Protein AF-A0A3M2TIL9-F1 (afdb_monomer_lite)

Foldseek 3Di:
DDLLQQFDAQWQDWAWDADPVQWIKTWTFHFDFQFWIKMWTFPDGDDPPDNVVCVCRSNHTWMWTKAWDPFDPDPPDGDTDIDTHTQAEPPLPNYVVLPHPHSSCCRHPVRSSCVSNPHGGAQGWHDWYADPPPRDIDTDSPGDPCDPPVSGD

Radius of gyration: 16.13 Å; chains: 1; bounding box: 37×36×41 Å

pLDDT: mean 97.93, std 2.42, range [79.0, 98.94]

Sequence (153 aa):
VKRTALGRFKHENAAFTQTKGGRAVVYMGDDERGEFIYKFISRDKIDHQNPKANRDLLDHGTLYVAQFDAGDSNPDHPKGKGQWIELTHGKNGLDAAASFNNQAEVLIHARLAASVVKATRMDRPEWIVVSPKDGQVYCTLTNNIKRGDEGQP

Organism: Pseudomonas syringae pv. maculicola (NCBI:txid59511)

Structure (mmCIF, N/CA/C/O backbone):
data_AF-A0A3M2TIL9-F1
#
_entry.id   AF-A0A3M2TIL9-F1
#
loop_
_atom_site.group_PDB
_atom_site.id
_atom_site.type_symbol
_atom_site.label_atom_id
_atom_site.label_alt_id
_atom_site.label_comp_id
_atom_site.label_asym_id
_atom_site.label_entity_id
_atom_site.label_seq_id
_atom_site.pdbx_PDB_ins_code
_atom_site.Cartn_x
_atom_site.Cartn_y
_atom_site.Cartn_z
_atom_site.occupancy
_atom_site.B_iso_or_equiv
_atom_site.auth_seq_id
_atom_site.auth_comp_id
_atom_site.auth_asym_id
_atom_site.auth_atom_id
_atom_site.pdbx_PDB_model_num
ATOM 1 N N . VAL A 1 1 ? -1.620 -13.537 17.524 1.00 93.44 1 VAL A N 1
ATOM 2 C CA . VAL A 1 1 ? -2.484 -13.716 16.330 1.00 93.44 1 VAL A CA 1
ATOM 3 C C . VAL A 1 1 ? -1.736 -13.176 15.121 1.00 93.44 1 VAL A C 1
ATOM 5 O O . VAL A 1 1 ? -1.253 -12.055 15.210 1.00 93.44 1 VAL A O 1
ATOM 8 N N . LYS A 1 2 ? -1.582 -13.947 14.036 1.00 98.31 2 LYS A N 1
ATOM 9 C CA . LYS A 1 2 ? -1.063 -13.412 12.763 1.00 98.31 2 LYS A CA 1
ATOM 10 C C . LYS A 1 2 ? -2.223 -12.733 12.022 1.00 98.31 2 LYS A C 1
ATOM 12 O O . LYS A 1 2 ? -3.235 -13.387 11.806 1.00 98.31 2 LYS A O 1
ATOM 17 N N . ARG A 1 3 ? -2.100 -11.446 11.675 1.00 98.69 3 ARG A N 1
ATOM 18 C CA . ARG A 1 3 ? -3.171 -10.654 11.033 1.00 98.69 3 ARG A CA 1
ATOM 19 C C . ARG A 1 3 ? -3.095 -10.778 9.515 1.00 98.69 3 ARG A C 1
ATOM 21 O O . ARG A 1 3 ? -2.406 -10.009 8.857 1.00 98.69 3 ARG A O 1
ATOM 28 N N . THR A 1 4 ? -3.761 -11.783 8.959 1.00 98.81 4 THR A N 1
ATOM 29 C CA . THR A 1 4 ? -3.620 -12.145 7.539 1.00 98.81 4 THR A CA 1
ATOM 30 C C . THR A 1 4 ? -4.212 -11.113 6.579 1.00 98.81 4 THR A C 1
ATOM 32 O O . THR A 1 4 ? -3.734 -11.013 5.453 1.00 98.81 4 THR A O 1
ATOM 35 N N . ALA A 1 5 ? -5.179 -10.297 7.015 1.00 98.88 5 ALA A N 1
ATOM 36 C CA . ALA A 1 5 ? -5.756 -9.228 6.192 1.00 98.88 5 ALA A CA 1
ATOM 37 C C . ALA A 1 5 ? -4.747 -8.121 5.821 1.00 98.88 5 ALA A C 1
ATOM 39 O O . ALA A 1 5 ? -4.984 -7.372 4.876 1.00 98.88 5 ALA A O 1
ATOM 40 N N . LEU A 1 6 ? -3.610 -8.042 6.523 1.00 98.88 6 LEU A N 1
ATOM 41 C CA . LEU A 1 6 ? -2.508 -7.125 6.208 1.00 98.88 6 LEU A CA 1
ATOM 42 C C . LEU A 1 6 ? -1.578 -7.667 5.102 1.00 98.88 6 LEU A C 1
ATOM 44 O O . LEU A 1 6 ? -0.668 -6.963 4.675 1.00 98.88 6 LEU A O 1
ATOM 48 N N . GLY A 1 7 ? -1.818 -8.887 4.610 1.00 98.88 7 GLY A N 1
ATOM 49 C CA . GLY A 1 7 ? -1.045 -9.510 3.536 1.00 98.88 7 GLY A CA 1
ATOM 50 C C . GLY A 1 7 ? 0.264 -10.152 4.001 1.00 98.88 7 GLY A C 1
ATOM 51 O O . GLY A 1 7 ? 0.781 -9.884 5.087 1.00 98.88 7 GLY A O 1
ATOM 52 N N . ARG A 1 8 ? 0.807 -11.046 3.171 1.00 98.94 8 ARG A N 1
ATOM 53 C CA . ARG A 1 8 ? 2.068 -11.756 3.413 1.00 98.94 8 ARG A CA 1
ATOM 54 C C . ARG A 1 8 ? 3.155 -11.277 2.451 1.00 98.94 8 ARG A C 1
ATOM 56 O O . ARG A 1 8 ? 3.055 -11.487 1.246 1.00 98.94 8 ARG A O 1
ATOM 63 N N . PHE A 1 9 ? 4.217 -10.721 3.018 1.00 98.88 9 PHE A N 1
ATOM 64 C CA . PHE A 1 9 ? 5.443 -10.287 2.344 1.00 98.88 9 PHE A CA 1
ATOM 65 C C . PHE A 1 9 ? 6.553 -10.087 3.398 1.00 98.88 9 PHE A C 1
ATOM 67 O O . PHE A 1 9 ? 6.357 -10.483 4.554 1.00 98.88 9 PHE A O 1
ATOM 74 N N . LYS A 1 10 ? 7.723 -9.542 3.039 1.00 98.69 10 LYS A N 1
ATOM 75 C CA . LYS A 1 10 ? 8.813 -9.272 3.992 1.00 98.69 10 LYS A CA 1
ATOM 76 C C . LYS A 1 10 ? 8.564 -7.931 4.687 1.00 98.69 10 LYS A C 1
ATOM 78 O O . LYS A 1 10 ? 9.205 -6.935 4.385 1.00 98.69 10 LYS A O 1
ATOM 83 N N . HIS A 1 11 ? 7.568 -7.918 5.573 1.00 98.69 11 HIS A N 1
ATOM 84 C CA . HIS A 1 11 ? 7.194 -6.732 6.350 1.00 98.69 11 HIS A CA 1
ATOM 85 C C . HIS A 1 11 ? 8.398 -6.178 7.113 1.00 98.69 11 HIS A C 1
ATOM 87 O O . HIS A 1 11 ? 8.962 -6.900 7.935 1.00 98.69 11 HIS A O 1
ATOM 93 N N . GLU A 1 12 ? 8.717 -4.904 6.891 1.00 98.44 12 GLU A N 1
ATOM 94 C CA . GLU A 1 12 ? 9.723 -4.192 7.684 1.00 98.44 12 GLU A CA 1
ATOM 95 C C . GLU A 1 12 ? 9.113 -3.659 8.992 1.00 98.44 12 GLU A C 1
ATOM 97 O O . GLU A 1 12 ? 9.368 -4.168 10.083 1.00 98.44 12 GLU A O 1
ATOM 102 N N . ASN A 1 13 ? 8.246 -2.645 8.887 1.00 98.75 13 ASN A N 1
ATOM 103 C CA . ASN A 1 13 ? 7.483 -2.090 10.002 1.00 98.75 13 ASN A CA 1
ATOM 104 C C . ASN A 1 13 ? 5.996 -1.902 9.638 1.00 98.75 13 ASN A C 1
ATOM 106 O O . ASN A 1 13 ? 5.559 -2.192 8.524 1.00 98.75 13 ASN A O 1
ATOM 110 N N . ALA A 1 14 ? 5.206 -1.425 10.602 1.00 98.75 14 ALA A N 1
ATOM 111 C CA . ALA A 1 14 ? 3.779 -1.159 10.438 1.00 98.75 14 ALA A CA 1
ATOM 112 C C . ALA A 1 14 ? 3.426 0.229 10.999 1.00 98.75 14 ALA A C 1
ATOM 114 O O . ALA A 1 14 ? 3.242 0.399 12.206 1.00 98.75 14 ALA A O 1
ATOM 115 N N . ALA A 1 15 ? 3.326 1.232 10.125 1.00 98.81 15 ALA A N 1
ATOM 116 C CA . ALA A 1 15 ? 3.060 2.614 10.510 1.00 98.81 15 ALA A CA 1
ATOM 117 C C . ALA A 1 15 ? 1.557 2.876 10.641 1.00 98.81 15 ALA A C 1
ATOM 119 O O . ALA A 1 15 ? 0.815 2.882 9.656 1.00 98.81 15 ALA A O 1
ATOM 120 N N . PHE A 1 16 ? 1.107 3.105 11.869 1.00 98.50 16 PHE A N 1
ATOM 121 C CA . PHE A 1 16 ? -0.299 3.317 12.183 1.00 98.50 16 PHE A CA 1
ATOM 122 C C . PHE A 1 16 ? -0.728 4.781 12.012 1.00 98.50 16 PHE A C 1
ATOM 124 O O . PHE A 1 16 ? -0.036 5.709 12.426 1.00 98.50 16 PHE A O 1
ATOM 131 N N . THR A 1 17 ? -1.923 4.985 11.462 1.00 98.44 17 THR A N 1
ATOM 132 C CA . THR A 1 17 ? -2.659 6.250 11.537 1.00 98.44 17 THR A CA 1
ATOM 133 C C . THR A 1 17 ? -4.168 5.992 11.485 1.00 98.44 17 THR A C 1
ATOM 135 O O . THR A 1 17 ? -4.626 4.848 11.482 1.00 98.44 17 THR A O 1
ATOM 138 N N . GLN A 1 18 ? -4.970 7.051 11.446 1.00 98.00 18 GLN A N 1
ATOM 139 C CA . GLN A 1 18 ? -6.423 6.980 11.425 1.00 98.00 18 GLN A CA 1
ATOM 140 C C . GLN A 1 18 ? -6.975 7.817 10.268 1.00 98.00 18 GLN A C 1
ATOM 142 O O . GLN A 1 18 ? -6.537 8.936 10.009 1.00 98.00 18 GLN A O 1
ATOM 147 N N . THR A 1 19 ? -7.965 7.284 9.551 1.00 97.81 19 THR A N 1
ATOM 148 C CA . THR A 1 19 ? -8.735 8.092 8.590 1.00 97.81 19 THR A CA 1
ATOM 149 C C . THR A 1 19 ? -9.536 9.171 9.324 1.00 97.81 19 THR A C 1
ATOM 151 O O . THR A 1 19 ? -9.931 8.971 10.470 1.00 97.81 19 THR A O 1
ATOM 154 N N . LYS A 1 20 ? -9.916 10.262 8.644 1.00 96.00 20 LYS A N 1
ATOM 155 C CA . LYS A 1 20 ? -10.849 11.262 9.211 1.00 96.00 20 LYS A CA 1
ATOM 156 C C . LYS A 1 20 ? -12.158 10.639 9.731 1.00 96.00 20 LYS A C 1
ATOM 158 O O . LYS A 1 20 ? -12.744 11.139 10.679 1.00 96.00 20 LYS A O 1
ATOM 163 N N . GLY A 1 21 ? -12.601 9.536 9.118 1.00 96.31 21 GLY A N 1
ATOM 164 C CA . GLY A 1 21 ? -13.801 8.788 9.511 1.00 96.31 21 GLY A CA 1
ATOM 165 C C . GLY A 1 21 ? -13.603 7.795 10.662 1.00 96.31 21 GLY A C 1
ATOM 166 O O . GLY A 1 21 ? -14.539 7.073 10.996 1.00 96.31 21 GLY A O 1
ATOM 167 N N . GLY A 1 22 ? -12.407 7.720 11.247 1.00 98.12 22 GLY A N 1
ATOM 168 C CA . GLY A 1 22 ? -12.136 6.941 12.450 1.00 98.12 22 GLY A CA 1
ATOM 169 C C . GLY A 1 22 ? -11.638 5.508 12.225 1.00 98.12 22 GLY A C 1
ATOM 170 O O . GLY A 1 22 ? -11.365 4.805 13.193 1.00 98.12 22 GLY A O 1
ATOM 171 N N . ARG A 1 23 ? -11.498 5.056 10.976 1.00 98.75 23 ARG A N 1
ATOM 172 C CA . ARG A 1 23 ? -10.964 3.718 10.643 1.00 98.75 23 ARG A CA 1
ATOM 173 C C . ARG A 1 23 ? -9.444 3.678 10.772 1.00 98.75 23 ARG A C 1
ATOM 175 O O . ARG A 1 23 ? -8.795 4.668 10.422 1.00 98.75 23 ARG A O 1
ATOM 182 N N . ALA A 1 24 ? -8.906 2.554 11.239 1.00 98.75 24 ALA A N 1
ATOM 183 C CA . ALA A 1 24 ? -7.471 2.321 11.340 1.00 98.75 24 ALA A CA 1
ATOM 184 C C . ALA A 1 24 ? -6.835 2.234 9.951 1.00 98.75 24 ALA A C 1
ATOM 186 O O . ALA A 1 24 ? -7.423 1.689 9.015 1.00 98.75 24 ALA A O 1
ATOM 187 N N . VAL A 1 25 ? -5.623 2.763 9.836 1.00 98.94 25 VAL A N 1
ATOM 188 C CA . VAL A 1 25 ? -4.777 2.674 8.649 1.00 98.94 25 VAL A CA 1
ATOM 189 C C . VAL A 1 25 ? -3.412 2.162 9.077 1.00 98.94 25 VAL A C 1
ATOM 191 O O . VAL A 1 25 ? -2.872 2.630 10.078 1.00 98.94 25 VAL A O 1
ATOM 1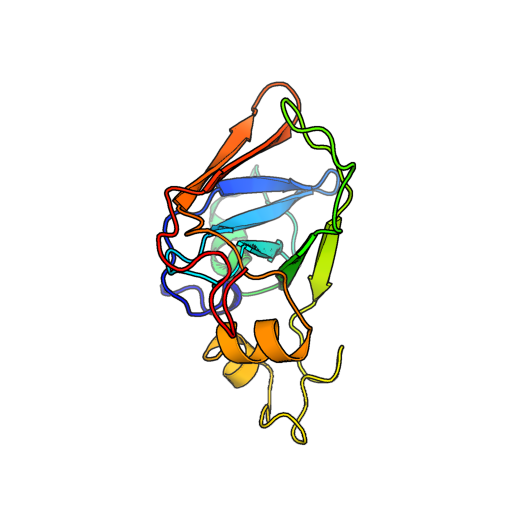94 N N . VAL A 1 26 ? -2.849 1.229 8.315 1.00 98.94 26 VAL A N 1
ATOM 195 C CA . VAL A 1 26 ? -1.495 0.713 8.538 1.00 98.94 26 VAL A CA 1
ATOM 196 C C . VAL A 1 26 ? -0.729 0.767 7.221 1.00 98.94 26 VAL A C 1
ATOM 198 O O . VAL A 1 26 ? -1.119 0.094 6.270 1.00 98.94 26 VAL A O 1
ATOM 201 N N . TYR A 1 27 ? 0.331 1.569 7.145 1.00 98.94 27 TYR A N 1
ATOM 202 C CA . TYR A 1 27 ? 1.273 1.560 6.020 1.00 98.94 27 TYR A CA 1
ATOM 203 C C . TYR A 1 27 ? 2.405 0.570 6.298 1.00 98.94 27 TYR A C 1
ATOM 205 O O . TYR A 1 27 ? 2.866 0.482 7.436 1.00 98.94 27 TYR A O 1
ATOM 213 N N . MET A 1 28 ? 2.828 -0.188 5.287 1.00 98.94 28 MET A N 1
ATOM 214 C CA . MET A 1 28 ? 3.794 -1.285 5.434 1.00 98.94 28 MET A CA 1
ATOM 215 C C . MET A 1 28 ? 4.744 -1.317 4.232 1.00 98.94 28 MET A C 1
ATOM 217 O O . MET A 1 28 ? 4.287 -1.242 3.090 1.00 98.94 28 MET A O 1
ATOM 221 N N . GLY A 1 29 ? 6.046 -1.422 4.488 1.00 98.81 29 GLY A N 1
ATOM 222 C CA . GLY A 1 29 ? 7.074 -1.661 3.470 1.00 98.81 29 GLY A CA 1
ATOM 223 C C . GLY A 1 29 ? 7.382 -3.152 3.319 1.00 98.81 29 GLY A C 1
ATOM 224 O O . GLY A 1 29 ? 7.287 -3.907 4.291 1.00 98.81 29 GLY A O 1
ATOM 225 N N . ASP A 1 30 ? 7.723 -3.569 2.102 1.00 98.81 30 ASP A N 1
ATOM 226 C CA . ASP A 1 30 ? 8.248 -4.899 1.789 1.00 98.81 30 ASP A CA 1
ATOM 227 C C . ASP A 1 30 ? 9.735 -4.786 1.447 1.00 98.81 30 ASP A C 1
ATOM 229 O O . ASP A 1 30 ? 10.077 -4.390 0.331 1.00 98.81 30 ASP A O 1
ATOM 233 N N . ASP A 1 31 ? 10.614 -5.093 2.407 1.00 98.50 31 ASP A N 1
ATOM 234 C CA . ASP A 1 31 ? 12.055 -4.863 2.259 1.00 98.50 31 ASP A CA 1
ATOM 235 C C . ASP A 1 31 ? 12.712 -5.913 1.352 1.00 98.50 31 ASP A C 1
ATOM 237 O O . ASP A 1 31 ? 13.336 -6.897 1.765 1.00 98.50 31 ASP A O 1
ATOM 241 N N . GLU A 1 32 ? 12.551 -5.694 0.055 1.00 98.38 32 GLU A N 1
ATOM 242 C CA . GLU A 1 32 ? 13.293 -6.353 -0.999 1.00 98.38 32 GLU A CA 1
ATOM 243 C C . GLU A 1 32 ? 13.339 -5.459 -2.242 1.00 98.38 32 GLU A C 1
ATOM 245 O O . GLU A 1 32 ? 12.512 -4.575 -2.466 1.00 98.38 32 GLU A O 1
ATOM 250 N N . ARG A 1 33 ? 14.379 -5.651 -3.050 1.00 97.81 33 ARG A N 1
ATOM 251 C CA . ARG A 1 33 ? 14.630 -4.834 -4.239 1.00 97.81 33 ARG A CA 1
ATOM 252 C C . ARG A 1 33 ? 13.529 -5.042 -5.266 1.00 97.81 33 ARG A C 1
ATOM 254 O O . ARG A 1 33 ? 13.307 -6.163 -5.724 1.00 97.81 33 ARG A O 1
ATOM 261 N N . GLY A 1 34 ? 12.894 -3.947 -5.657 1.00 97.56 34 GLY A N 1
ATOM 262 C CA . GLY A 1 34 ? 11.836 -3.952 -6.649 1.00 97.56 34 GLY A CA 1
ATOM 263 C C . GLY A 1 34 ? 10.513 -4.541 -6.155 1.00 97.56 34 GLY A C 1
ATOM 264 O O . GLY A 1 34 ? 9.679 -4.881 -6.994 1.00 97.56 34 GLY A O 1
ATOM 265 N N . GLU A 1 35 ? 10.325 -4.665 -4.839 1.00 98.56 35 GLU A N 1
ATOM 266 C CA . GLU A 1 35 ? 9.028 -4.951 -4.215 1.00 98.56 35 GLU A CA 1
ATOM 267 C C . GLU A 1 35 ? 8.330 -3.638 -3.809 1.00 98.56 35 GLU A C 1
ATOM 269 O O . GLU A 1 35 ? 8.695 -2.560 -4.285 1.00 98.56 35 GLU A O 1
ATOM 274 N N . PHE A 1 36 ? 7.267 -3.712 -3.006 1.00 98.88 36 PHE A N 1
ATOM 275 C CA . PHE A 1 36 ? 6.215 -2.693 -3.001 1.00 98.88 36 PHE A CA 1
ATOM 276 C C . PHE A 1 36 ? 5.966 -2.036 -1.635 1.00 98.88 36 PHE A C 1
ATOM 278 O O . PHE A 1 36 ? 6.376 -2.525 -0.584 1.00 98.88 36 PHE A O 1
ATOM 285 N N . ILE A 1 37 ? 5.224 -0.925 -1.655 1.00 98.94 37 ILE A N 1
ATOM 286 C CA . ILE A 1 37 ? 4.665 -0.277 -0.460 1.00 98.94 37 ILE A CA 1
ATOM 287 C C . ILE A 1 37 ? 3.168 -0.571 -0.391 1.00 98.94 37 ILE A C 1
ATOM 289 O O . ILE A 1 37 ? 2.441 -0.390 -1.370 1.00 98.94 37 ILE A O 1
ATOM 293 N N . TYR A 1 38 ? 2.696 -0.967 0.786 1.00 98.94 38 TYR A N 1
ATOM 294 C CA . TYR A 1 38 ? 1.320 -1.372 1.037 1.00 98.94 38 TYR A CA 1
ATOM 295 C C . TYR A 1 38 ? 0.619 -0.460 2.045 1.00 98.94 38 TYR A C 1
ATOM 297 O O . TYR A 1 38 ? 1.236 0.219 2.870 1.00 98.94 38 TYR A O 1
ATOM 305 N N . LYS A 1 39 ? -0.713 -0.481 1.998 1.00 98.94 39 LYS A N 1
ATOM 306 C CA . LYS A 1 39 ? -1.599 0.194 2.946 1.00 98.94 39 LYS A CA 1
ATOM 307 C C . LYS A 1 39 ? -2.786 -0.698 3.262 1.00 98.94 39 LYS A C 1
ATOM 309 O O . LYS A 1 39 ? -3.504 -1.107 2.362 1.00 98.94 39 LYS A O 1
ATOM 314 N N . PHE A 1 40 ? -3.058 -0.928 4.533 1.00 98.94 40 PHE A N 1
ATOM 315 C CA . PHE A 1 40 ? -4.300 -1.530 5.000 1.00 98.94 40 PHE A CA 1
ATOM 316 C C . PHE A 1 40 ? -5.228 -0.449 5.563 1.00 98.94 40 PHE A C 1
ATOM 318 O O . PHE A 1 40 ? -4.765 0.471 6.238 1.00 98.94 40 PHE A O 1
ATOM 325 N N . ILE A 1 41 ? -6.533 -0.559 5.308 1.00 98.94 41 ILE A N 1
ATOM 326 C CA . ILE A 1 41 ? -7.570 0.254 5.958 1.00 98.94 41 ILE A CA 1
ATOM 327 C C . ILE A 1 41 ? -8.609 -0.686 6.564 1.00 98.94 41 ILE A C 1
ATOM 329 O O . ILE A 1 41 ? -9.191 -1.493 5.839 1.00 98.94 41 ILE A O 1
ATOM 333 N N . SER A 1 42 ? -8.885 -0.563 7.864 1.00 98.94 42 SER A N 1
ATOM 334 C CA . SER A 1 42 ? -9.902 -1.389 8.522 1.00 98.94 42 SER A CA 1
ATOM 335 C C . SER A 1 42 ? -11.305 -1.113 7.972 1.00 98.94 42 SER A C 1
ATOM 337 O O . SER A 1 42 ? -11.614 -0.015 7.491 1.00 98.94 42 SER A O 1
ATOM 339 N N . ARG A 1 43 ? -12.186 -2.113 8.060 1.00 98.75 43 ARG A N 1
ATOM 340 C CA . ARG A 1 43 ? -13.624 -1.957 7.800 1.00 98.75 43 ARG A CA 1
ATOM 341 C C . ARG A 1 43 ? -14.248 -1.079 8.881 1.00 98.75 43 ARG A C 1
ATOM 343 O O . ARG A 1 43 ? -14.915 -0.092 8.574 1.00 98.75 43 ARG A O 1
ATOM 350 N N . ASP A 1 44 ? -13.977 -1.435 10.133 1.00 98.56 44 ASP A N 1
ATOM 351 C CA . ASP A 1 44 ? -14.604 -0.832 11.305 1.00 98.56 44 ASP A CA 1
ATOM 352 C C . ASP A 1 44 ? -13.795 0.362 11.827 1.00 98.56 44 ASP A C 1
ATOM 354 O O . ASP A 1 44 ? -12.616 0.544 11.500 1.00 98.56 44 ASP A O 1
ATOM 358 N N . LYS A 1 45 ? -14.448 1.215 12.619 1.00 98.69 45 LYS A N 1
ATOM 359 C CA . LYS A 1 45 ? -13.806 2.352 13.289 1.00 98.69 45 LYS A CA 1
ATOM 360 C C . LYS A 1 45 ? -13.088 1.877 14.549 1.00 98.69 45 LYS A C 1
ATOM 362 O O . LYS A 1 45 ? -13.509 0.909 15.169 1.00 98.69 45 LYS A O 1
ATOM 367 N N . ILE A 1 46 ? -12.042 2.598 14.936 1.00 98.56 46 ILE A N 1
ATOM 368 C CA . ILE A 1 46 ? -11.394 2.399 16.232 1.00 98.56 46 ILE A CA 1
ATOM 369 C C . ILE A 1 46 ? -12.345 2.876 17.330 1.00 98.56 46 ILE A C 1
ATOM 371 O O . ILE A 1 46 ? -12.793 4.025 17.310 1.00 98.56 46 ILE A O 1
ATOM 375 N N . ASP A 1 47 ? -12.610 2.006 18.295 1.00 98.25 47 ASP A N 1
ATOM 376 C CA . ASP A 1 47 ? -13.263 2.356 19.547 1.00 98.25 47 ASP A CA 1
ATOM 377 C C . ASP A 1 47 ? -12.209 2.807 20.568 1.00 98.25 47 ASP A C 1
ATOM 379 O O . ASP A 1 47 ? -11.480 1.998 21.147 1.00 98.25 47 ASP A O 1
ATOM 383 N N . HIS A 1 48 ? -12.109 4.120 20.772 1.00 97.44 48 HIS A N 1
ATOM 384 C CA . HIS A 1 48 ? -11.168 4.716 21.726 1.00 97.44 48 HIS A CA 1
ATOM 385 C C . HIS A 1 48 ? -11.617 4.580 23.188 1.00 97.44 48 HIS A C 1
ATOM 387 O O . HIS A 1 48 ? -10.801 4.744 24.091 1.00 97.44 48 HIS A O 1
ATOM 393 N N . GLN A 1 49 ? -12.896 4.288 23.436 1.00 98.25 49 GLN A N 1
ATOM 394 C CA . GLN A 1 49 ? -13.457 4.171 24.785 1.00 98.25 49 GLN A CA 1
ATOM 395 C C . GLN A 1 49 ? -13.398 2.731 25.300 1.00 98.25 49 GLN A C 1
ATOM 397 O O . GLN A 1 49 ? -13.246 2.507 26.500 1.00 98.25 49 GLN A O 1
ATOM 402 N N . ASN A 1 50 ? -13.469 1.750 24.400 1.00 97.56 50 ASN A N 1
ATOM 403 C CA . ASN A 1 50 ? -13.386 0.334 24.727 1.00 97.56 50 ASN A CA 1
ATOM 404 C C . ASN A 1 50 ? -12.315 -0.379 23.880 1.00 97.56 50 ASN A C 1
ATOM 406 O O . ASN A 1 50 ? -12.631 -1.006 22.866 1.00 97.56 50 ASN A O 1
ATOM 410 N N . PRO A 1 51 ? -11.042 -0.392 24.323 1.00 96.12 51 PRO A N 1
ATOM 411 C CA . PRO A 1 51 ? -9.952 -1.028 23.582 1.00 96.12 51 PRO A CA 1
ATOM 412 C C . PRO A 1 51 ? -10.193 -2.506 23.240 1.00 96.12 51 PRO A C 1
ATOM 414 O O . PRO A 1 51 ? -9.737 -2.977 22.199 1.00 96.12 51 PRO A O 1
ATOM 417 N N . LYS A 1 52 ? -10.938 -3.241 24.081 1.00 97.81 52 LYS A N 1
ATOM 418 C CA . LYS A 1 52 ? -11.264 -4.657 23.845 1.00 97.81 52 LYS A CA 1
ATOM 419 C C . LYS A 1 52 ? -12.211 -4.851 22.657 1.00 97.81 52 LYS A C 1
ATOM 421 O O . LYS A 1 52 ? -12.156 -5.907 22.032 1.00 97.81 52 LYS A O 1
ATOM 426 N N . ALA A 1 53 ? -13.030 -3.852 22.316 1.00 97.81 53 ALA A N 1
ATOM 427 C CA . ALA A 1 53 ? -13.886 -3.894 21.130 1.00 97.81 53 ALA A CA 1
ATOM 428 C C . ALA A 1 53 ? -13.071 -3.921 19.823 1.00 97.81 53 ALA A C 1
ATOM 430 O O . ALA A 1 53 ? -13.544 -4.431 18.814 1.00 97.81 53 ALA A O 1
ATOM 431 N N . ASN A 1 54 ? -11.809 -3.474 19.852 1.00 98.31 54 ASN A N 1
ATOM 432 C CA . ASN A 1 54 ? -10.915 -3.477 18.691 1.00 98.31 54 ASN A CA 1
ATOM 433 C C . ASN A 1 54 ? -10.175 -4.810 18.474 1.00 98.31 54 ASN A C 1
ATOM 435 O O . ASN A 1 54 ? -9.271 -4.868 17.638 1.00 98.31 54 ASN A O 1
ATOM 439 N N . ARG A 1 55 ? -10.505 -5.878 19.223 1.00 98.25 55 ARG A N 1
ATOM 440 C CA . ARG A 1 55 ? -9.761 -7.154 19.208 1.00 98.25 55 ARG A CA 1
ATOM 441 C C . ARG A 1 55 ? -9.526 -7.699 17.796 1.00 98.25 55 ARG A C 1
ATOM 443 O O . ARG A 1 55 ? -8.416 -8.147 17.515 1.00 98.25 55 ARG A O 1
ATOM 450 N N . ASP A 1 56 ? -10.532 -7.624 16.928 1.00 98.38 56 ASP A N 1
ATOM 451 C CA . ASP A 1 56 ? -10.503 -8.195 15.572 1.00 98.38 56 ASP A CA 1
ATOM 452 C C . ASP A 1 56 ? -10.476 -7.101 14.485 1.00 98.38 56 ASP A C 1
ATOM 454 O O . ASP A 1 56 ? -10.684 -7.367 13.304 1.00 98.38 56 ASP A O 1
ATOM 458 N N . LEU A 1 57 ? -10.175 -5.850 14.866 1.00 98.25 57 LEU A N 1
ATOM 459 C CA . LEU A 1 57 ? -10.187 -4.682 13.972 1.00 98.25 57 LEU A CA 1
ATOM 460 C C . LEU A 1 57 ? -9.282 -4.859 12.741 1.00 98.25 57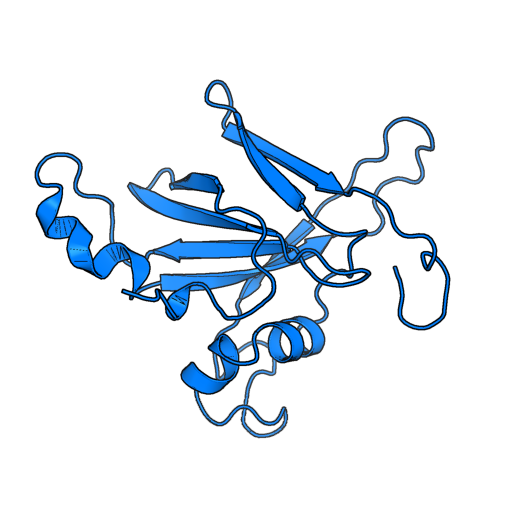 LEU A C 1
ATOM 462 O O . LEU A 1 57 ? -9.578 -4.346 11.664 1.00 98.25 57 LEU A O 1
ATOM 466 N N . LEU A 1 58 ? -8.173 -5.583 12.908 1.00 98.75 58 LEU A N 1
ATOM 467 C CA . LEU A 1 58 ? -7.188 -5.848 11.857 1.00 98.75 58 LEU A CA 1
ATOM 468 C C . LEU A 1 58 ? -7.482 -7.116 11.043 1.00 98.75 58 LEU A C 1
ATOM 470 O O . LEU A 1 58 ? -6.710 -7.434 10.145 1.00 98.75 58 LEU A O 1
ATOM 474 N N . ASP A 1 59 ? -8.566 -7.838 11.335 1.00 98.81 59 ASP A N 1
ATOM 475 C CA . ASP A 1 59 ? -8.982 -9.016 10.560 1.00 98.81 59 ASP A CA 1
ATOM 476 C C . ASP A 1 59 ? -9.978 -8.648 9.446 1.00 98.81 59 ASP A C 1
ATOM 478 O O . ASP A 1 59 ? -10.234 -9.444 8.542 1.00 98.81 59 ASP A O 1
ATOM 482 N N . HIS A 1 60 ? -10.520 -7.425 9.475 1.00 98.69 60 HIS A N 1
ATOM 483 C CA . HIS A 1 60 ? -11.502 -6.938 8.511 1.00 98.69 60 HIS A CA 1
ATOM 484 C C . HIS A 1 60 ? -11.089 -5.590 7.934 1.00 98.69 60 HIS A C 1
ATOM 486 O O . HIS A 1 60 ? -10.977 -4.594 8.647 1.00 98.69 60 HIS A O 1
ATOM 492 N N . GLY A 1 61 ? -10.923 -5.533 6.618 1.00 98.75 61 GLY A N 1
ATOM 493 C CA . GLY A 1 61 ? -10.561 -4.312 5.921 1.00 98.75 61 GLY A CA 1
ATOM 494 C C . GLY A 1 61 ? -10.132 -4.587 4.495 1.00 98.75 61 GLY A C 1
ATOM 495 O O . GLY A 1 61 ? -10.437 -5.637 3.932 1.00 98.75 61 GLY A O 1
ATOM 496 N N . THR A 1 62 ? -9.412 -3.631 3.933 1.00 98.94 62 THR A N 1
ATOM 497 C CA . THR A 1 62 ? -8.960 -3.674 2.549 1.00 98.94 62 THR A CA 1
ATOM 498 C C . THR A 1 62 ? -7.466 -3.401 2.502 1.00 98.94 62 THR A C 1
ATOM 500 O O . THR A 1 62 ? -6.991 -2.415 3.074 1.00 98.94 62 THR A O 1
ATOM 503 N N . LEU A 1 63 ? -6.734 -4.285 1.825 1.00 98.94 63 LEU A N 1
ATOM 504 C CA . LEU A 1 63 ? -5.322 -4.111 1.515 1.00 98.94 63 LEU A CA 1
ATOM 505 C C . LEU A 1 63 ? -5.183 -3.400 0.166 1.00 98.94 63 LEU A C 1
ATOM 507 O O . LEU A 1 63 ? -5.897 -3.702 -0.789 1.00 98.94 63 LEU A O 1
ATOM 511 N N . TYR A 1 64 ? -4.248 -2.466 0.102 1.00 98.94 64 TYR A N 1
ATOM 512 C CA . TYR A 1 64 ? -3.893 -1.703 -1.081 1.00 98.94 64 TYR A CA 1
ATOM 513 C C . TYR A 1 64 ? -2.384 -1.751 -1.292 1.00 98.94 64 TYR A C 1
ATOM 515 O O . TYR A 1 64 ? -1.621 -1.917 -0.336 1.00 98.94 64 TYR A O 1
ATOM 523 N N . VAL A 1 65 ? -1.965 -1.518 -2.529 1.00 98.94 65 VAL A N 1
ATOM 524 C CA . VAL A 1 65 ? -0.564 -1.336 -2.912 1.00 98.94 65 VAL A CA 1
ATOM 525 C C . VAL A 1 65 ? -0.380 -0.002 -3.635 1.00 98.94 65 VAL A C 1
ATOM 527 O O . VAL A 1 65 ? -1.313 0.499 -4.268 1.00 98.94 65 VAL A O 1
ATOM 530 N N . ALA A 1 66 ? 0.791 0.612 -3.490 1.00 98.94 66 ALA A N 1
ATOM 531 C CA . ALA A 1 66 ? 1.101 1.896 -4.098 1.00 98.94 66 ALA A CA 1
ATOM 532 C C . ALA A 1 66 ? 1.452 1.769 -5.590 1.00 98.94 66 ALA A C 1
ATOM 534 O O . ALA A 1 66 ? 2.168 0.858 -6.013 1.00 98.94 66 ALA A O 1
ATOM 535 N N . GLN A 1 67 ? 1.002 2.747 -6.369 1.00 98.81 67 GLN A N 1
ATOM 536 C CA . GLN A 1 67 ? 1.538 3.051 -7.690 1.00 98.81 67 GLN A CA 1
ATOM 537 C C . GLN A 1 67 ? 1.879 4.541 -7.739 1.00 98.81 67 GLN A C 1
ATOM 539 O O . GLN A 1 67 ? 1.031 5.380 -7.438 1.00 98.81 67 GLN A O 1
ATOM 544 N N . PHE A 1 68 ? 3.114 4.857 -8.101 1.00 98.69 68 PHE A N 1
ATOM 545 C CA . PHE A 1 68 ? 3.632 6.211 -8.272 1.00 98.69 68 PHE A CA 1
ATOM 546 C C . PHE A 1 68 ? 3.786 6.518 -9.763 1.00 98.69 68 PHE A C 1
ATOM 548 O O . PHE A 1 68 ? 4.128 5.626 -10.544 1.00 98.69 68 PHE A O 1
ATOM 555 N N . ASP A 1 69 ? 3.509 7.762 -10.152 1.00 98.19 69 ASP A N 1
ATOM 556 C CA . ASP A 1 69 ? 3.822 8.251 -11.492 1.00 98.19 69 ASP A CA 1
ATOM 557 C C . ASP A 1 69 ? 5.325 8.545 -11.646 1.00 98.19 69 ASP A C 1
ATOM 559 O O . ASP A 1 69 ? 6.124 8.335 -10.733 1.00 98.19 69 ASP A O 1
ATOM 563 N N . ALA A 1 70 ? 5.722 9.004 -12.833 1.00 97.31 70 ALA A N 1
ATOM 564 C CA . ALA A 1 70 ? 7.115 9.331 -13.130 1.00 97.31 70 ALA A CA 1
ATOM 565 C C . ALA A 1 70 ? 7.610 10.621 -12.442 1.00 97.31 70 ALA A C 1
ATOM 567 O O . ALA A 1 70 ? 8.796 10.930 -12.530 1.00 97.31 70 ALA A O 1
ATOM 568 N N . GLY A 1 71 ? 6.721 11.369 -11.781 1.00 97.31 71 GLY A N 1
ATOM 569 C CA . GLY A 1 71 ? 7.006 12.681 -11.220 1.00 97.31 71 GLY A CA 1
ATOM 570 C C . GLY A 1 71 ? 7.395 13.745 -12.248 1.00 97.31 71 GLY A C 1
ATOM 571 O O . GLY A 1 71 ? 7.271 13.572 -13.463 1.00 97.31 71 GLY A O 1
ATOM 572 N N . ASP A 1 72 ? 7.855 14.879 -11.733 1.00 96.38 72 ASP A N 1
ATOM 573 C CA . ASP A 1 72 ? 8.643 15.855 -12.462 1.00 96.38 72 ASP A CA 1
ATOM 574 C C . ASP A 1 72 ? 10.115 15.407 -12.498 1.00 96.38 72 ASP A C 1
ATOM 576 O O . ASP A 1 72 ? 10.628 14.759 -11.588 1.00 96.38 72 ASP A O 1
ATOM 580 N N . SER A 1 73 ? 10.822 15.716 -13.584 1.00 94.81 73 SER A N 1
ATOM 581 C CA . SER A 1 73 ? 12.232 15.330 -13.760 1.00 94.81 73 SER A CA 1
ATOM 582 C C . SER A 1 73 ? 13.196 16.227 -12.972 1.00 94.81 73 SER A C 1
ATOM 584 O O . SER A 1 73 ? 14.316 16.472 -13.421 1.00 94.81 73 SER A O 1
ATOM 586 N N . ASN A 1 74 ? 12.764 16.778 -11.832 1.00 98.19 74 ASN A N 1
ATOM 587 C CA . ASN A 1 74 ? 13.617 17.621 -11.007 1.00 98.19 74 ASN A CA 1
ATOM 588 C C . ASN A 1 74 ? 14.717 16.757 -10.357 1.00 98.19 74 ASN A C 1
ATOM 590 O O . ASN A 1 74 ? 14.393 15.829 -9.618 1.00 98.19 74 ASN A O 1
ATOM 594 N N . PRO A 1 75 ? 16.008 17.045 -10.604 1.00 97.12 75 PRO A N 1
ATOM 595 C CA . PRO A 1 75 ? 17.102 16.205 -10.118 1.00 97.12 75 PRO A CA 1
ATOM 596 C C . PRO A 1 75 ? 17.387 16.356 -8.615 1.00 97.12 75 PRO A C 1
ATOM 598 O O . PRO A 1 75 ? 18.045 15.492 -8.047 1.00 97.12 75 PRO A O 1
ATOM 601 N N . ASP A 1 76 ? 16.930 17.442 -7.984 1.00 98.38 76 ASP A N 1
ATOM 602 C CA . ASP A 1 76 ? 17.193 17.752 -6.571 1.00 98.38 76 ASP A CA 1
ATOM 603 C C . ASP A 1 76 ? 15.998 17.402 -5.674 1.00 98.38 76 ASP A C 1
ATOM 605 O O . ASP A 1 76 ? 16.145 16.813 -4.606 1.00 98.38 76 ASP A O 1
ATOM 609 N N . HIS A 1 77 ? 14.788 17.725 -6.130 1.00 98.00 77 HIS A N 1
ATOM 610 C CA . HIS A 1 77 ? 13.564 17.498 -5.368 1.00 98.00 77 HIS A CA 1
ATOM 611 C C . HIS A 1 77 ? 12.424 17.055 -6.293 1.00 98.00 77 HIS A C 1
ATOM 613 O O . HIS A 1 77 ? 11.514 17.851 -6.556 1.00 98.00 77 HIS A O 1
ATOM 619 N N . PRO A 1 78 ? 12.466 15.805 -6.790 1.00 98.12 78 PRO A N 1
ATOM 620 C CA . PRO A 1 78 ? 11.426 15.265 -7.653 1.00 98.12 78 PRO A CA 1
ATOM 621 C C . PRO A 1 78 ? 10.086 15.197 -6.917 1.00 98.12 78 PRO A C 1
ATOM 623 O O . PRO A 1 78 ? 10.015 14.814 -5.744 1.00 98.12 78 PRO A O 1
ATOM 626 N N . LYS A 1 79 ? 9.007 15.560 -7.608 1.00 98.44 79 LYS A N 1
ATOM 627 C CA . LYS A 1 79 ? 7.635 15.534 -7.085 1.00 98.44 79 LYS A CA 1
ATOM 628 C C . LYS A 1 79 ? 6.709 14.864 -8.075 1.00 98.44 79 LYS A C 1
ATOM 630 O O . LYS A 1 79 ? 6.765 15.130 -9.264 1.00 98.44 79 LYS A O 1
ATOM 635 N N . GLY A 1 80 ? 5.790 14.053 -7.577 1.00 98.19 80 GLY A N 1
ATOM 636 C CA . GLY A 1 80 ? 4.830 13.350 -8.416 1.00 98.19 80 GLY A CA 1
ATOM 637 C C . GLY A 1 80 ? 3.504 13.133 -7.723 1.00 98.19 80 GLY A C 1
ATOM 638 O O . GLY A 1 80 ? 3.227 13.684 -6.651 1.00 98.19 80 GLY A O 1
ATOM 639 N N . LYS A 1 81 ? 2.674 12.311 -8.348 1.00 98.62 81 LYS A N 1
ATOM 640 C CA . LYS A 1 81 ? 1.438 11.797 -7.768 1.00 98.62 81 LYS A CA 1
ATOM 641 C C . LYS A 1 81 ? 1.533 10.285 -7.635 1.00 98.62 81 LYS A C 1
ATOM 643 O O . LYS A 1 81 ? 2.353 9.607 -8.244 1.00 98.62 81 LYS A O 1
ATOM 648 N N . GLY A 1 82 ? 0.649 9.747 -6.815 1.00 98.44 82 GLY A N 1
ATOM 649 C CA . GLY A 1 82 ? 0.488 8.313 -6.684 1.00 98.44 82 GLY A CA 1
ATOM 650 C C . GLY A 1 82 ? -0.942 7.961 -6.334 1.00 98.44 82 GLY A C 1
ATOM 651 O O . GLY A 1 82 ? -1.775 8.826 -6.048 1.00 98.44 82 GLY A O 1
ATOM 652 N N . GLN A 1 83 ? -1.216 6.668 -6.354 1.00 98.81 83 GLN A N 1
ATOM 653 C CA . GLN A 1 83 ? -2.511 6.101 -6.034 1.00 98.81 83 GLN A CA 1
ATOM 654 C C . GLN A 1 83 ? -2.369 4.800 -5.249 1.00 98.81 83 GLN A C 1
ATOM 656 O O . GLN A 1 83 ? -1.335 4.134 -5.278 1.00 98.81 83 GLN A O 1
ATOM 661 N N . TRP A 1 84 ? -3.444 4.451 -4.547 1.00 98.88 84 TRP A N 1
ATOM 662 C CA . TRP A 1 84 ? -3.589 3.186 -3.836 1.00 98.88 84 TRP A CA 1
ATOM 663 C C . TRP A 1 84 ? -4.494 2.269 -4.651 1.00 98.88 84 TRP A C 1
ATOM 665 O O . TRP A 1 84 ? -5.665 2.591 -4.851 1.00 98.88 84 TRP A O 1
ATOM 675 N N . ILE A 1 85 ? -3.968 1.130 -5.093 1.00 98.94 85 ILE A N 1
ATOM 676 C CA . ILE A 1 85 ? -4.710 0.149 -5.886 1.00 98.94 85 ILE A CA 1
ATOM 677 C C . ILE A 1 85 ? -5.147 -0.997 -4.977 1.00 98.94 85 ILE A C 1
ATOM 679 O O . ILE A 1 85 ? -4.349 -1.547 -4.222 1.00 98.94 85 ILE A O 1
ATOM 683 N N . GLU A 1 86 ? -6.437 -1.320 -5.010 1.00 98.88 86 GLU A N 1
ATOM 684 C CA . GLU A 1 86 ? -7.061 -2.313 -4.134 1.00 98.88 86 GLU A CA 1
ATOM 685 C C . GLU A 1 86 ? -6.647 -3.749 -4.499 1.00 98.88 86 GLU A C 1
ATOM 687 O O . GLU A 1 86 ? -6.762 -4.156 -5.656 1.00 98.88 86 GLU A O 1
ATOM 692 N N . LEU A 1 87 ? -6.236 -4.533 -3.496 1.00 98.94 87 LEU A N 1
ATOM 693 C CA . LEU A 1 87 ? -5.909 -5.956 -3.619 1.00 98.94 87 LEU A CA 1
ATOM 694 C C . LEU A 1 87 ? -7.075 -6.819 -3.125 1.00 98.94 87 LEU A C 1
ATOM 696 O O . LEU A 1 87 ? -7.055 -7.371 -2.021 1.00 98.94 87 LEU A O 1
ATOM 700 N N . THR A 1 88 ? -8.125 -6.899 -3.940 1.00 98.88 88 THR A N 1
ATOM 701 C CA . THR A 1 88 ? -9.330 -7.680 -3.641 1.00 98.88 88 THR A CA 1
ATOM 702 C C . THR A 1 88 ? -9.665 -8.619 -4.785 1.00 98.88 88 THR A C 1
ATOM 704 O O . THR A 1 88 ? -9.703 -8.204 -5.941 1.00 98.88 88 THR A O 1
ATOM 707 N N . HIS A 1 89 ? -9.936 -9.876 -4.451 1.00 98.81 89 HIS A N 1
ATOM 708 C CA . HIS A 1 89 ? -10.354 -10.890 -5.402 1.00 98.81 89 HIS A CA 1
ATOM 709 C C . HIS A 1 89 ? -11.620 -10.449 -6.160 1.00 98.81 89 HIS A C 1
ATOM 711 O O . HIS A 1 89 ? -12.580 -9.966 -5.555 1.00 98.81 89 HIS A O 1
ATOM 717 N N . GLY A 1 90 ? -11.629 -10.619 -7.481 1.00 98.56 90 GLY A N 1
ATOM 718 C CA . GLY A 1 90 ? -12.676 -10.148 -8.389 1.00 98.56 90 GLY A CA 1
ATOM 719 C C . GLY A 1 90 ? -12.567 -8.669 -8.783 1.00 98.56 90 GLY A C 1
ATOM 720 O O . GLY A 1 90 ? -13.437 -8.166 -9.490 1.00 98.56 90 GLY A O 1
ATOM 721 N N . LYS A 1 91 ? -11.520 -7.954 -8.349 1.00 98.75 91 LYS A N 1
ATOM 722 C CA . LYS A 1 91 ? -11.227 -6.573 -8.767 1.00 98.75 91 LYS A CA 1
ATOM 723 C C . LYS A 1 91 ? -9.848 -6.480 -9.403 1.00 98.75 91 LYS A C 1
ATOM 725 O O . LYS A 1 91 ? -8.958 -7.252 -9.073 1.00 98.75 91 LYS A O 1
ATOM 730 N N . ASN A 1 92 ? -9.653 -5.496 -10.281 1.00 98.25 92 ASN A N 1
ATOM 731 C CA . ASN A 1 92 ? -8.345 -5.162 -10.863 1.00 98.25 92 ASN A CA 1
ATOM 732 C C . ASN A 1 92 ? -7.625 -6.359 -11.530 1.00 98.25 92 ASN A C 1
ATOM 734 O O . ASN A 1 92 ? -6.400 -6.407 -11.548 1.00 98.25 92 ASN A O 1
ATOM 738 N N . GLY A 1 93 ? -8.381 -7.333 -12.056 1.00 98.00 93 GLY A N 1
ATOM 739 C CA . GLY A 1 93 ? -7.837 -8.557 -12.662 1.00 98.00 93 GLY A CA 1
ATOM 740 C C . GLY A 1 93 ? -7.334 -9.607 -11.663 1.00 98.00 93 GLY A C 1
ATOM 741 O O . GLY A 1 93 ? -6.678 -10.559 -12.067 1.00 98.00 93 GLY A O 1
ATOM 742 N N . LEU A 1 94 ? -7.610 -9.447 -10.365 1.00 98.56 94 LEU A N 1
ATOM 743 C CA . LEU A 1 94 ? -7.268 -10.417 -9.323 1.00 98.56 94 LEU A CA 1
ATOM 744 C C . LEU A 1 94 ? -8.336 -11.504 -9.232 1.00 98.56 94 LEU A C 1
ATOM 746 O O . LEU A 1 94 ? -9.157 -11.510 -8.322 1.00 98.56 94 LEU A O 1
ATOM 750 N N . ASP A 1 95 ? -8.352 -12.412 -10.191 1.00 98.56 95 ASP A N 1
ATOM 751 C CA . ASP A 1 95 ? -9.304 -13.519 -10.247 1.00 98.56 95 ASP A CA 1
ATOM 752 C C . ASP A 1 95 ? -8.607 -14.823 -10.660 1.00 98.56 95 ASP A C 1
ATOM 754 O O . ASP A 1 95 ? -7.374 -14.906 -10.726 1.00 98.56 95 ASP A O 1
ATOM 758 N N . ALA A 1 96 ? -9.398 -15.864 -10.925 1.00 97.62 96 ALA A N 1
ATOM 759 C CA . ALA A 1 96 ? -8.883 -17.180 -11.272 1.00 97.62 96 ALA A CA 1
ATOM 760 C C . ALA A 1 96 ? -8.028 -17.170 -12.553 1.00 97.62 96 ALA A C 1
ATOM 762 O O . ALA A 1 96 ? -7.109 -17.981 -12.663 1.00 97.62 96 ALA A O 1
ATOM 763 N N . ALA A 1 97 ? -8.256 -16.240 -13.494 1.00 97.50 97 ALA A N 1
ATOM 764 C CA . ALA A 1 97 ? -7.423 -16.117 -14.693 1.00 97.50 97 ALA A CA 1
ATOM 765 C C . ALA A 1 97 ? -6.005 -15.626 -14.357 1.00 97.50 97 ALA A C 1
ATOM 767 O O . ALA A 1 97 ? -5.047 -15.980 -15.041 1.00 97.50 97 ALA A O 1
ATOM 768 N N . ALA A 1 98 ? -5.857 -14.874 -13.264 1.00 97.25 98 ALA A N 1
ATOM 769 C CA . ALA A 1 98 ? -4.574 -14.480 -12.690 1.00 97.25 98 ALA A CA 1
ATOM 770 C C . ALA A 1 98 ? -4.080 -15.442 -11.589 1.00 97.25 98 ALA A C 1
ATOM 772 O O . ALA A 1 98 ? -3.169 -15.101 -10.838 1.00 97.25 98 ALA A O 1
ATOM 773 N N . SER A 1 99 ? -4.638 -16.658 -11.510 1.00 97.50 99 SER A N 1
ATOM 774 C CA . SER A 1 99 ? -4.315 -17.681 -10.501 1.00 97.50 99 SER A CA 1
ATOM 775 C C . SER A 1 99 ? -4.665 -17.301 -9.054 1.00 97.50 99 SER A C 1
ATOM 777 O O . SER A 1 99 ? -3.989 -17.742 -8.127 1.00 97.50 99 SER A O 1
ATOM 779 N N . PHE A 1 100 ? -5.723 -16.509 -8.846 1.00 98.50 100 PHE A N 1
ATOM 780 C CA . PHE A 1 100 ? -6.298 -16.258 -7.521 1.00 98.50 100 PHE A CA 1
ATOM 781 C C . PHE A 1 100 ? -7.721 -16.809 -7.450 1.00 98.50 100 PHE A C 1
ATOM 783 O O . PHE A 1 100 ? -8.632 -16.251 -8.047 1.00 98.50 100 PHE A O 1
ATOM 790 N N . ASN A 1 101 ? -7.945 -17.872 -6.685 1.00 98.44 101 ASN A N 1
ATOM 791 C CA . ASN A 1 101 ? -9.265 -18.498 -6.549 1.00 98.44 101 ASN A CA 1
ATOM 792 C C . ASN A 1 101 ? -10.151 -17.825 -5.491 1.00 98.44 101 ASN A C 1
ATOM 794 O O . ASN A 1 101 ? -11.356 -18.068 -5.431 1.00 98.44 101 ASN A O 1
ATOM 798 N N . ASN A 1 102 ? -9.550 -17.060 -4.578 1.00 98.75 102 ASN A N 1
ATOM 799 C CA . ASN A 1 102 ? -10.240 -16.395 -3.475 1.00 98.75 102 ASN A CA 1
ATOM 800 C C . ASN A 1 102 ? -9.359 -15.302 -2.837 1.00 98.75 102 ASN A C 1
ATOM 802 O O . ASN A 1 102 ? -8.174 -15.159 -3.138 1.00 98.75 102 ASN A O 1
ATOM 806 N N . GLN A 1 103 ? -9.933 -14.543 -1.896 1.00 98.88 103 GLN A N 1
ATOM 807 C CA . GLN A 1 103 ? -9.222 -13.476 -1.181 1.00 98.88 103 GLN A CA 1
ATOM 808 C C . GLN A 1 103 ? -8.051 -13.983 -0.322 1.00 98.88 103 GLN A C 1
ATOM 810 O O . GLN A 1 103 ? -7.089 -13.246 -0.110 1.00 98.88 103 GLN A O 1
ATOM 815 N N . ALA A 1 104 ? -8.110 -15.214 0.196 1.00 98.81 104 ALA A N 1
ATOM 816 C CA . ALA A 1 104 ? -7.028 -15.739 1.024 1.00 98.81 104 ALA A CA 1
ATOM 817 C C . ALA A 1 104 ? -5.748 -15.919 0.197 1.00 98.81 104 ALA A C 1
ATOM 819 O O . ALA A 1 104 ? -4.676 -15.531 0.655 1.00 98.81 104 ALA A O 1
ATOM 820 N N . GLU A 1 105 ? -5.863 -16.411 -1.038 1.00 98.81 105 GLU A N 1
ATOM 821 C CA . GLU A 1 105 ? -4.733 -16.505 -1.969 1.00 98.81 105 GLU A CA 1
ATOM 822 C C . GLU A 1 105 ? -4.169 -15.127 -2.326 1.00 98.81 105 GLU A C 1
ATOM 824 O O . GLU A 1 105 ? -2.953 -14.953 -2.288 1.00 98.81 105 GLU A O 1
ATOM 829 N N . VAL A 1 106 ? -5.025 -14.121 -2.559 1.00 98.88 106 VAL A N 1
ATOM 830 C CA . VAL A 1 106 ? -4.583 -12.728 -2.779 1.00 98.88 106 VAL A CA 1
ATOM 831 C C . VAL A 1 106 ? -3.732 -12.228 -1.606 1.00 98.88 106 VAL A C 1
ATOM 833 O O . VAL A 1 106 ? -2.691 -11.616 -1.817 1.00 98.88 106 VAL A O 1
ATOM 836 N N . LEU A 1 107 ? -4.130 -12.512 -0.363 1.00 98.88 107 LEU A N 1
ATOM 837 C CA . LEU A 1 107 ? -3.395 -12.076 0.830 1.00 98.88 107 LEU A CA 1
ATOM 838 C C . LEU A 1 107 ? -2.111 -12.888 1.074 1.00 98.88 107 LEU A C 1
ATOM 840 O O . LEU A 1 107 ? -1.090 -12.316 1.459 1.00 98.88 107 LEU A O 1
ATOM 844 N N . ILE A 1 108 ? -2.134 -14.208 0.853 1.00 98.88 108 ILE A N 1
ATOM 845 C CA . ILE A 1 108 ? -0.968 -15.100 1.009 1.00 98.88 108 ILE A CA 1
ATOM 846 C C . ILE A 1 108 ? 0.102 -14.806 -0.054 1.00 98.88 108 ILE A C 1
ATOM 848 O O . ILE A 1 108 ? 1.304 -14.881 0.232 1.00 98.88 108 ILE A O 1
ATOM 852 N N . HIS A 1 109 ? -0.337 -14.448 -1.259 1.00 98.88 109 HIS A N 1
ATOM 853 C CA . HIS A 1 109 ? 0.489 -14.144 -2.423 1.00 98.88 109 HIS A CA 1
ATOM 854 C C . HIS A 1 109 ? 0.413 -12.656 -2.800 1.00 98.88 109 HIS A C 1
ATOM 856 O O . HIS A 1 109 ? 0.407 -12.307 -3.980 1.00 98.88 109 HIS A O 1
ATOM 862 N N . ALA A 1 110 ? 0.399 -11.770 -1.796 1.00 98.94 110 ALA A N 1
ATOM 863 C CA . ALA A 1 110 ? 0.208 -10.328 -1.977 1.00 98.94 110 ALA A CA 1
ATOM 864 C C . ALA A 1 110 ? 1.166 -9.695 -3.000 1.00 98.94 110 ALA A C 1
ATOM 866 O O . ALA A 1 110 ? 0.738 -8.841 -3.768 1.00 98.94 110 ALA A O 1
ATOM 867 N N . ARG A 1 111 ? 2.420 -10.161 -3.086 1.00 98.88 111 ARG A N 1
ATOM 868 C CA . ARG A 1 111 ? 3.385 -9.714 -4.108 1.00 98.88 111 ARG A CA 1
ATOM 869 C C . ARG A 1 111 ? 2.951 -10.031 -5.539 1.00 98.88 111 ARG A C 1
ATOM 871 O O . ARG A 1 111 ? 3.078 -9.190 -6.427 1.00 98.88 111 ARG A O 1
ATOM 878 N N . LEU A 1 112 ? 2.414 -11.231 -5.774 1.00 98.81 112 LEU A N 1
ATOM 879 C CA . LEU A 1 112 ? 1.911 -11.616 -7.095 1.00 98.81 112 LEU A CA 1
ATOM 880 C C . LEU A 1 112 ? 0.680 -10.778 -7.450 1.00 98.81 112 LEU A C 1
ATOM 882 O O . LEU A 1 112 ? 0.590 -10.267 -8.561 1.00 98.81 112 LEU A O 1
ATOM 886 N N . ALA A 1 113 ? -0.218 -10.557 -6.487 1.00 98.88 113 ALA A N 1
ATOM 887 C CA . ALA A 1 113 ? -1.392 -9.714 -6.691 1.00 98.88 113 ALA A CA 1
ATOM 888 C C . ALA A 1 113 ? -0.996 -8.256 -6.986 1.00 98.88 113 ALA A C 1
ATOM 890 O O . ALA A 1 113 ? -1.482 -7.659 -7.944 1.00 98.88 113 ALA A O 1
ATOM 891 N N . ALA A 1 114 ? -0.053 -7.704 -6.218 1.00 98.88 114 ALA A N 1
ATOM 892 C CA . ALA A 1 114 ? 0.529 -6.384 -6.448 1.00 98.88 114 ALA A CA 1
ATOM 893 C C . ALA A 1 114 ? 1.150 -6.251 -7.849 1.00 98.88 114 ALA A C 1
ATOM 895 O O . ALA A 1 114 ? 0.967 -5.234 -8.518 1.00 98.88 114 ALA A O 1
ATOM 896 N N . SER A 1 115 ? 1.825 -7.302 -8.318 1.00 98.56 115 SER A N 1
ATOM 897 C CA . SER A 1 115 ? 2.403 -7.348 -9.663 1.00 98.56 115 SER A CA 1
ATOM 898 C C . SER A 1 115 ? 1.327 -7.338 -10.754 1.00 98.56 115 SER A C 1
ATOM 900 O O . SER A 1 115 ? 1.449 -6.581 -11.716 1.00 98.56 115 SER A O 1
ATOM 902 N N . VAL A 1 116 ? 0.243 -8.111 -10.595 1.00 98.62 116 VAL A N 1
ATOM 903 C CA . VAL A 1 116 ? -0.893 -8.131 -11.541 1.00 98.62 116 VAL A CA 1
ATOM 904 C C . VAL A 1 116 ? -1.520 -6.746 -11.682 1.00 98.62 116 VAL A C 1
ATOM 906 O O . VAL A 1 116 ? -1.778 -6.295 -12.799 1.00 98.62 116 VAL A O 1
ATOM 909 N N . VAL A 1 117 ? -1.687 -6.028 -10.568 1.00 98.69 117 VAL A N 1
ATOM 910 C CA . VAL A 1 117 ? -2.230 -4.660 -10.583 1.00 98.69 117 VAL A CA 1
ATOM 911 C C . VAL A 1 117 ? -1.193 -3.584 -10.929 1.00 98.69 117 VAL A C 1
ATOM 913 O O .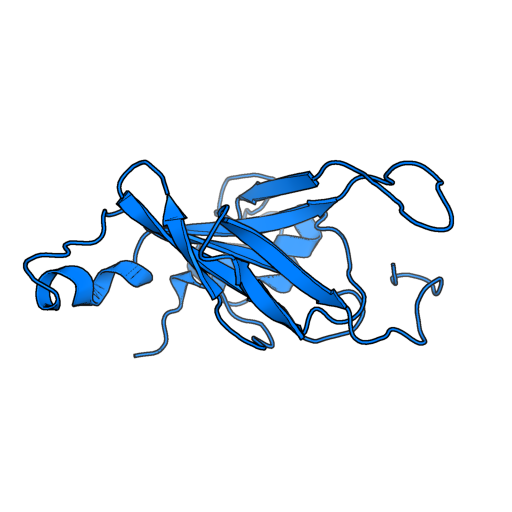 VAL A 1 117 ? -1.503 -2.394 -10.866 1.00 98.69 117 VAL A O 1
ATOM 916 N N . LYS A 1 118 ? 0.021 -3.982 -11.332 1.00 98.25 118 LYS A N 1
ATOM 917 C CA . LYS A 1 118 ? 1.110 -3.098 -11.778 1.00 98.25 118 LYS A CA 1
ATOM 918 C C . LYS A 1 118 ? 1.521 -2.067 -10.721 1.00 98.25 118 LYS A C 1
ATOM 920 O O . LYS A 1 118 ? 1.687 -0.884 -11.030 1.00 98.25 118 LYS A O 1
ATOM 925 N N . ALA A 1 119 ? 1.673 -2.510 -9.475 1.00 98.69 119 ALA A N 1
ATOM 926 C CA . ALA A 1 119 ? 2.295 -1.708 -8.428 1.00 98.69 119 ALA A CA 1
ATOM 927 C C . ALA A 1 119 ? 3.696 -1.228 -8.845 1.00 98.69 119 ALA A C 1
ATOM 929 O O . ALA A 1 119 ? 4.413 -1.918 -9.576 1.00 98.69 119 ALA A O 1
ATOM 930 N N . THR A 1 120 ? 4.102 -0.052 -8.366 1.00 98.69 120 THR A N 1
ATOM 931 C CA . THR A 1 120 ? 5.434 0.484 -8.675 1.00 98.69 120 THR A CA 1
ATOM 932 C C . THR A 1 120 ? 6.478 -0.256 -7.855 1.00 98.69 120 THR A C 1
ATOM 934 O O . THR A 1 120 ? 6.401 -0.281 -6.629 1.00 98.69 120 THR A O 1
ATOM 937 N N . ARG A 1 121 ? 7.453 -0.857 -8.537 1.00 98.50 121 ARG A N 1
ATOM 938 C CA . ARG A 1 121 ? 8.620 -1.483 -7.907 1.00 98.50 121 ARG A CA 1
ATOM 939 C C . ARG A 1 121 ? 9.454 -0.407 -7.210 1.00 98.50 121 ARG A C 1
ATOM 941 O O . ARG A 1 121 ? 9.649 0.664 -7.773 1.00 98.50 121 ARG A O 1
ATOM 948 N N . MET A 1 122 ? 9.940 -0.683 -6.004 1.00 98.56 122 MET A N 1
ATOM 949 C CA . MET A 1 122 ? 10.598 0.314 -5.157 1.00 98.56 122 MET A CA 1
ATOM 950 C C . MET A 1 122 ? 12.008 -0.113 -4.740 1.00 98.56 122 MET A C 1
ATOM 952 O O . MET A 1 122 ? 12.351 -1.297 -4.705 1.00 98.56 122 MET A O 1
ATOM 956 N N . ASP A 1 123 ? 12.822 0.867 -4.357 1.00 98.50 123 ASP A N 1
ATOM 957 C CA . ASP A 1 123 ? 14.185 0.641 -3.879 1.00 98.50 123 ASP A CA 1
ATOM 958 C C . ASP A 1 123 ? 14.202 0.280 -2.393 1.00 98.50 123 ASP A C 1
ATOM 960 O O . ASP A 1 123 ? 14.549 1.109 -1.556 1.00 98.50 123 ASP A O 1
ATOM 964 N N . ARG A 1 124 ? 13.825 -0.968 -2.076 1.00 98.38 124 ARG A N 1
ATOM 965 C CA . ARG A 1 124 ? 13.821 -1.530 -0.711 1.00 98.38 124 ARG A CA 1
ATOM 966 C C . ARG A 1 124 ? 13.120 -0.617 0.312 1.00 98.38 124 ARG A C 1
ATOM 968 O O . ARG A 1 124 ? 13.787 0.071 1.094 1.00 98.38 124 ARG A O 1
ATOM 975 N N . PRO A 1 125 ? 11.776 -0.571 0.287 1.00 98.62 125 PRO A N 1
ATOM 976 C CA . PRO A 1 125 ? 11.001 0.137 1.293 1.00 98.62 125 PRO A CA 1
ATOM 977 C C . PRO A 1 125 ? 11.237 -0.457 2.678 1.00 98.62 125 PRO A C 1
ATOM 979 O O . PRO A 1 125 ? 10.801 -1.571 2.959 1.00 98.62 125 PRO A O 1
ATOM 982 N N . GLU A 1 126 ? 11.893 0.310 3.539 1.00 98.38 126 GLU A N 1
ATOM 983 C CA . GLU A 1 126 ? 12.105 -0.062 4.933 1.00 98.38 126 GLU A CA 1
ATOM 984 C C . GLU A 1 126 ? 11.079 0.669 5.827 1.00 98.38 126 GLU A C 1
ATOM 986 O O . GLU A 1 126 ? 9.865 0.490 5.682 1.00 98.38 126 GLU A O 1
ATOM 991 N N . TRP A 1 127 ? 11.535 1.483 6.781 1.00 98.44 127 TRP A N 1
ATOM 992 C CA . TRP A 1 127 ? 10.670 2.086 7.788 1.00 98.44 127 TRP A CA 1
ATOM 993 C C . TRP A 1 127 ? 9.733 3.135 7.198 1.00 98.44 127 TRP A C 1
ATOM 995 O O . TRP A 1 127 ? 10.144 4.029 6.455 1.00 98.44 127 TRP A O 1
ATOM 1005 N N . ILE A 1 128 ? 8.471 3.072 7.625 1.00 98.88 128 ILE A N 1
ATOM 1006 C CA . ILE A 1 128 ? 7.460 4.098 7.382 1.00 98.88 128 ILE A CA 1
ATOM 1007 C C . ILE A 1 128 ? 7.089 4.773 8.703 1.00 98.88 128 ILE A C 1
ATOM 1009 O O . ILE A 1 128 ? 6.922 4.112 9.730 1.00 98.88 128 ILE A O 1
ATOM 1013 N N . VAL A 1 129 ? 6.918 6.093 8.684 1.00 98.81 129 VAL A N 1
ATOM 1014 C CA . VAL A 1 129 ? 6.394 6.867 9.816 1.00 98.81 129 VAL A CA 1
ATOM 1015 C C . VAL A 1 129 ? 5.359 7.879 9.347 1.00 98.81 129 VAL A C 1
ATOM 1017 O O . VAL A 1 129 ? 5.388 8.351 8.212 1.00 98.81 129 VAL A O 1
ATOM 1020 N N . VAL A 1 130 ? 4.435 8.222 10.242 1.00 98.81 130 VAL A N 1
ATOM 1021 C CA . VAL A 1 130 ? 3.425 9.257 10.011 1.00 98.81 130 VAL A CA 1
ATOM 1022 C C . VAL A 1 130 ? 3.694 10.403 10.975 1.00 98.81 130 VAL A C 1
ATOM 1024 O O . VAL A 1 130 ? 3.767 10.196 12.186 1.00 98.81 130 VAL A O 1
ATOM 1027 N N . SER A 1 131 ? 3.850 11.611 10.442 1.00 98.50 131 SER A N 1
ATOM 1028 C CA . SER A 1 131 ? 4.054 12.812 11.246 1.00 98.50 131 SER A CA 1
ATOM 1029 C C . SER A 1 131 ? 2.832 13.068 12.140 1.00 98.50 131 SER A C 1
ATOM 1031 O O . SER A 1 131 ? 1.707 13.150 11.638 1.00 98.50 131 SER A O 1
ATOM 1033 N N . PRO A 1 132 ? 3.018 13.260 13.458 1.00 97.06 132 PRO A N 1
ATOM 1034 C CA . PRO A 1 132 ? 1.915 13.555 14.369 1.00 97.06 132 PRO A CA 1
ATOM 1035 C C . PRO A 1 132 ? 1.420 15.006 14.253 1.00 97.06 132 PRO A C 1
ATOM 1037 O O . PRO A 1 132 ? 0.455 15.371 14.920 1.00 97.06 132 PRO A O 1
ATOM 1040 N N . LYS A 1 133 ? 2.097 15.858 13.469 1.00 98.00 133 LYS A N 1
ATOM 1041 C CA . LYS A 1 133 ? 1.761 17.283 13.330 1.00 98.00 133 LYS A CA 1
ATOM 1042 C C . LYS A 1 133 ? 0.843 17.560 12.146 1.00 98.00 133 LYS A C 1
ATOM 1044 O O . LYS A 1 133 ? -0.097 18.333 12.286 1.00 98.00 133 LYS A O 1
ATOM 1049 N N . ASP A 1 134 ? 1.110 16.932 11.009 1.00 97.81 134 ASP A N 1
ATOM 1050 C CA . ASP A 1 134 ? 0.422 17.204 9.740 1.00 97.81 134 ASP A CA 1
ATOM 1051 C C . ASP A 1 134 ? -0.065 15.935 9.021 1.00 97.81 134 ASP A C 1
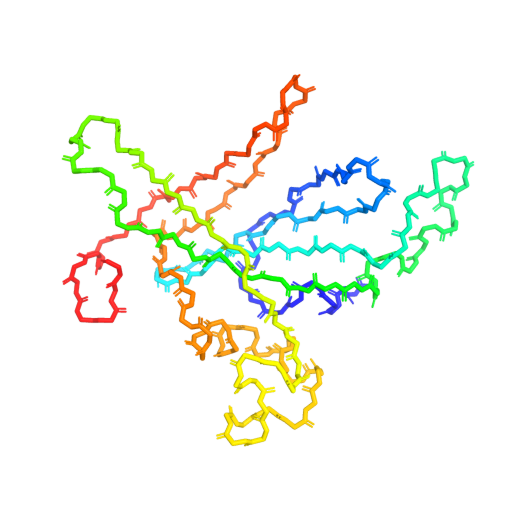ATOM 1053 O O . ASP A 1 134 ? -0.765 16.028 8.014 1.00 97.81 134 ASP A 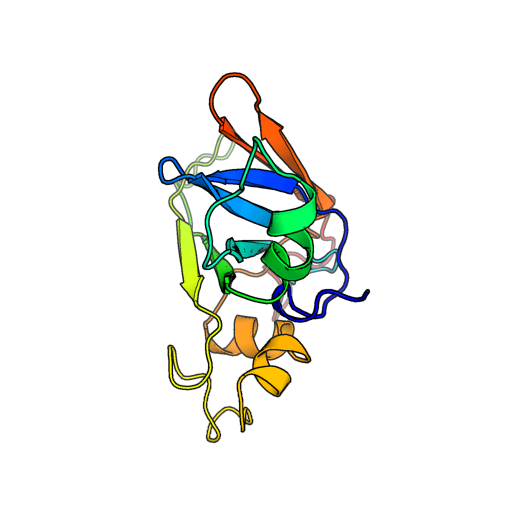O 1
ATOM 1057 N N . GLY A 1 135 ? 0.262 14.746 9.538 1.00 97.56 135 GLY A N 1
ATOM 1058 C CA . GLY A 1 135 ? -0.143 13.472 8.953 1.00 97.56 135 GLY A CA 1
ATOM 1059 C C . GLY A 1 135 ? 0.610 13.086 7.679 1.00 97.56 135 GLY A C 1
ATOM 1060 O O . GLY A 1 135 ? 0.222 12.101 7.046 1.00 97.56 135 GLY A O 1
ATOM 1061 N N . GLN A 1 136 ? 1.664 13.818 7.292 1.00 98.62 136 GLN A N 1
ATOM 1062 C CA . GLN A 1 136 ? 2.513 13.414 6.171 1.00 98.62 136 GLN A CA 1
ATOM 1063 C C . GLN A 1 136 ? 3.208 12.083 6.474 1.00 98.62 136 GLN A C 1
ATOM 1065 O O . GLN A 1 136 ? 3.572 11.794 7.617 1.00 98.62 136 GLN A O 1
ATOM 1070 N N . VAL A 1 137 ? 3.359 11.257 5.440 1.00 98.75 137 VAL A N 1
ATOM 1071 C CA . VAL A 1 137 ? 3.938 9.915 5.536 1.00 98.75 137 VAL A CA 1
ATOM 1072 C C . VAL A 1 137 ? 5.337 9.944 4.939 1.00 98.75 137 VAL A C 1
ATOM 1074 O O . VAL A 1 137 ? 5.520 10.438 3.830 1.00 98.75 137 VAL A O 1
ATOM 1077 N N . TYR A 1 138 ? 6.302 9.385 5.659 1.00 98.81 138 TYR A N 1
ATOM 1078 C CA . TYR A 1 138 ? 7.695 9.283 5.237 1.00 98.81 138 TYR A CA 1
ATOM 1079 C C . TYR A 1 138 ? 8.082 7.810 5.182 1.00 98.81 138 TYR A C 1
ATOM 1081 O O . TYR A 1 138 ? 7.722 7.058 6.084 1.00 98.81 138 TYR A O 1
ATOM 1089 N N . CYS A 1 139 ? 8.797 7.404 4.136 1.00 98.88 139 CYS A N 1
ATOM 1090 C CA . CYS A 1 139 ? 9.274 6.039 3.935 1.00 98.88 139 CYS A CA 1
ATOM 1091 C C . CYS A 1 139 ? 10.741 6.082 3.507 1.00 98.88 139 CYS A C 1
ATOM 1093 O O . CYS A 1 139 ? 11.095 6.869 2.628 1.00 98.88 139 CYS A O 1
ATOM 1095 N N . THR A 1 140 ? 11.587 5.253 4.114 1.00 98.75 140 THR A N 1
ATOM 1096 C CA . THR A 1 140 ? 12.969 5.083 3.660 1.00 98.75 140 THR A CA 1
ATOM 1097 C C . THR A 1 140 ? 13.029 4.109 2.487 1.00 98.75 140 THR A C 1
ATOM 1099 O O . THR A 1 140 ? 12.498 3.003 2.560 1.00 98.75 140 THR A O 1
ATOM 1102 N N . LEU A 1 141 ? 13.714 4.515 1.419 1.00 98.50 141 LEU A N 1
ATOM 1103 C CA . LEU A 1 141 ? 14.093 3.664 0.291 1.00 98.50 141 LEU A CA 1
ATOM 1104 C C . LEU A 1 141 ? 15.603 3.441 0.376 1.00 98.50 141 LEU A C 1
ATOM 1106 O O . LEU A 1 141 ? 16.389 4.315 0.016 1.00 98.50 141 LEU A O 1
ATOM 1110 N N . THR A 1 142 ? 16.008 2.331 0.989 1.00 97.06 142 THR A N 1
ATOM 1111 C CA . THR A 1 142 ? 17.327 2.244 1.637 1.00 97.06 142 THR A CA 1
ATOM 1112 C C . THR A 1 142 ? 18.495 2.129 0.652 1.00 97.06 142 THR A C 1
ATOM 1114 O O . THR A 1 142 ? 19.578 2.658 0.899 1.00 97.06 142 THR A O 1
ATOM 1117 N N . ASN A 1 143 ? 18.301 1.411 -0.461 1.00 97.31 143 ASN A N 1
ATOM 1118 C CA . ASN A 1 143 ? 19.220 1.274 -1.596 1.00 97.31 143 ASN A CA 1
ATOM 1119 C C . ASN A 1 143 ? 18.680 0.257 -2.609 1.00 97.31 143 ASN A C 1
ATOM 1121 O O . ASN A 1 143 ? 17.962 -0.680 -2.258 1.00 97.31 143 ASN A O 1
ATOM 1125 N N . ASN A 1 144 ? 19.145 0.362 -3.858 1.00 97.19 144 ASN A N 1
ATOM 1126 C CA . ASN A 1 144 ? 18.997 -0.705 -4.839 1.00 97.19 144 ASN A CA 1
ATOM 1127 C C . ASN A 1 144 ? 20.114 -0.699 -5.900 1.00 97.19 144 ASN A C 1
ATOM 1129 O O . ASN A 1 144 ? 19.981 -0.100 -6.956 1.00 97.19 144 ASN A O 1
ATOM 1133 N N . ILE A 1 145 ? 21.200 -1.445 -5.666 1.00 96.38 145 ILE A N 1
ATOM 1134 C CA . ILE A 1 145 ? 22.249 -1.697 -6.684 1.00 96.38 145 ILE A CA 1
ATOM 1135 C C . ILE A 1 145 ? 21.769 -2.348 -7.999 1.00 96.38 145 ILE A C 1
ATOM 1137 O O . ILE A 1 145 ? 22.581 -2.469 -8.902 1.00 96.38 145 ILE A O 1
ATOM 1141 N N . LYS A 1 146 ? 20.511 -2.807 -8.099 1.00 96.75 146 LYS A N 1
ATOM 1142 C CA . LYS A 1 146 ? 19.948 -3.358 -9.343 1.00 96.75 146 LYS A CA 1
ATOM 1143 C C . LYS A 1 146 ? 19.010 -2.379 -10.058 1.00 96.75 146 LYS A C 1
ATOM 1145 O O . LYS A 1 146 ? 18.357 -2.755 -11.022 1.00 96.75 146 LYS A O 1
ATOM 1150 N N . ARG A 1 147 ? 18.873 -1.147 -9.557 1.00 95.38 147 ARG A N 1
ATOM 1151 C CA . ARG A 1 147 ? 18.088 -0.093 -10.211 1.00 95.38 147 ARG A CA 1
ATOM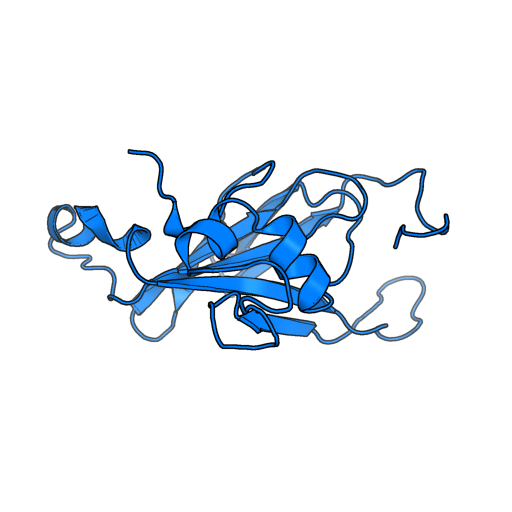 1152 C C . ARG A 1 147 ? 18.555 0.070 -11.662 1.00 95.38 147 ARG A C 1
ATOM 1154 O O . ARG A 1 147 ? 19.753 0.200 -11.894 1.00 95.38 147 ARG A O 1
ATOM 1161 N N . GLY A 1 148 ? 17.619 0.088 -12.606 1.00 94.88 148 GLY A N 1
ATOM 1162 C CA . GLY A 1 148 ? 17.892 0.171 -14.043 1.00 94.88 148 GLY A CA 1
ATOM 1163 C C . GLY A 1 148 ? 18.154 -1.168 -14.742 1.00 94.88 148 GLY A C 1
ATOM 1164 O O . GLY A 1 148 ? 18.188 -1.192 -15.972 1.00 94.88 148 GLY A O 1
ATOM 1165 N N . ASP A 1 149 ? 18.292 -2.275 -14.003 1.00 95.44 149 ASP A N 1
ATOM 1166 C CA . ASP A 1 149 ? 18.333 -3.615 -14.594 1.00 95.44 149 ASP A CA 1
ATOM 1167 C C . ASP A 1 149 ? 16.946 -4.028 -15.117 1.00 95.44 149 ASP A C 1
ATOM 1169 O O . ASP A 1 149 ? 15.901 -3.519 -14.697 1.00 95.44 149 ASP A O 1
ATOM 1173 N N . GLU A 1 150 ? 16.912 -5.022 -16.006 1.00 89.00 150 GLU A N 1
ATOM 1174 C CA . GLU A 1 150 ? 15.654 -5.598 -16.477 1.00 89.00 150 GLU A CA 1
ATOM 1175 C C . GLU A 1 150 ? 14.815 -6.127 -15.299 1.00 89.00 150 GLU A C 1
ATOM 1177 O O . GLU A 1 150 ? 15.267 -6.925 -14.473 1.00 89.00 150 GLU A O 1
ATOM 1182 N N . GLY A 1 151 ? 13.561 -5.676 -15.208 1.00 79.00 151 GLY A N 1
ATOM 1183 C CA . GLY A 1 151 ? 12.680 -6.061 -14.109 1.00 79.00 151 GLY A CA 1
ATOM 1184 C C . GLY A 1 151 ? 13.078 -5.450 -12.762 1.00 79.00 151 GLY A C 1
ATOM 1185 O O . GLY A 1 151 ? 12.731 -5.995 -11.715 1.00 79.00 151 GLY A O 1
ATOM 1186 N N . GLN A 1 152 ? 13.781 -4.328 -12.753 1.00 90.25 152 GLN A N 1
ATOM 1187 C CA . GLN A 1 152 ? 13.996 -3.502 -11.572 1.00 90.25 152 GLN A CA 1
ATOM 1188 C C . GLN A 1 152 ? 13.505 -2.081 -11.854 1.00 90.25 152 GLN A C 1
ATOM 1190 O O . GLN A 1 152 ? 13.291 -1.733 -13.017 1.00 90.25 152 GLN A O 1
ATOM 1195 N N . PRO A 1 153 ? 13.193 -1.304 -10.805 1.00 82.00 153 PRO A N 1
ATOM 1196 C CA . PRO A 1 153 ? 12.772 0.077 -10.995 1.00 82.00 153 PRO A CA 1
ATOM 1197 C C . PRO A 1 153 ? 13.847 0.943 -11.653 1.00 82.00 153 PRO A C 1
ATOM 1199 O O . PRO A 1 153 ? 15.040 0.563 -11.627 1.00 82.00 153 PRO A O 1
#

InterPro domains:
  IPR008557 Alkaline phosphatase PhoX [PF05787] (1-147)

Secondary structure (DSSP, 8-state):
---GGG--S-EEEEEEEE-TTSEEEEEEEE-SEEE-EEEEEEEEEP-SS-GGGGTTTTTSEEEEEEEE------SSS----EEEEE--TTSTT-SGGGT--SHHHHHHTHHHHHHHTTPPPEE-EEEEEE-TTT--EEEEE---TTTTSTT--